Protein AF-A0A4Y8N4F0-F1 (afdb_monomer_lite)

Radius of gyration: 21.75 Å; chains: 1; bounding box: 27×56×68 Å

Foldseek 3Di:
DDDDDDPDPPPPPPPPPPDDVVVVLVVLLVVQQVVQVVVLVVQLVVVVVVPPPDDSVVSSVQWDWPGADSVRSDIDIHGDDPPPPPPDDD

pLDDT: mean 74.27, std 16.72, range [39.22, 93.81]

Sequence (90 aa):
MSGLSLLATTREITAGASLNPKDEIRAIVRALNKTAQQARTASGRMVRADGYNIKASAIKRSFTIERATPGKLSVTLRRQVRQSRCAVPR

Organism: NCBI:txid1211383

Structure (mmCIF, N/CA/C/O backbone):
data_AF-A0A4Y8N4F0-F1
#
_entry.id   AF-A0A4Y8N4F0-F1
#
loop_
_atom_site.group_PDB
_atom_site.id
_atom_site.type_symbol
_atom_site.label_atom_id
_atom_site.label_alt_id
_atom_site.label_comp_id
_atom_site.label_asym_id
_atom_site.label_entity_id
_atom_site.label_seq_id
_atom_site.pdbx_PDB_ins_code
_atom_site.Cartn_x
_atom_site.Cartn_y
_atom_site.Cartn_z
_atom_site.occupancy
_atom_site.B_iso_or_equiv
_atom_site.auth_seq_id
_atom_site.auth_comp_id
_atom_site.auth_a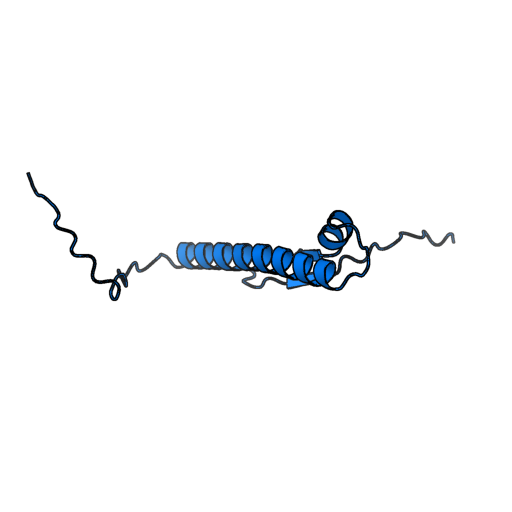sym_id
_atom_site.auth_atom_id
_atom_site.pdbx_PDB_model_num
ATOM 1 N N . MET A 1 1 ? 7.699 -14.103 45.500 1.00 41.69 1 MET A N 1
ATOM 2 C CA . MET A 1 1 ? 8.351 -14.355 44.198 1.00 41.69 1 MET A CA 1
ATOM 3 C C . MET A 1 1 ? 7.419 -15.223 43.373 1.00 41.69 1 MET A C 1
ATOM 5 O O . MET A 1 1 ? 7.416 -16.432 43.544 1.00 41.69 1 MET A O 1
ATOM 9 N N . SER A 1 2 ? 6.557 -14.613 42.566 1.00 39.84 2 SER A N 1
ATOM 10 C CA . SER A 1 2 ? 5.586 -15.340 41.742 1.00 39.84 2 SER A CA 1
ATOM 11 C C . SER A 1 2 ? 6.147 -15.428 40.325 1.00 39.84 2 SER A C 1
ATOM 13 O O . SER A 1 2 ? 6.132 -14.447 39.586 1.00 39.84 2 SER A O 1
ATOM 15 N N . GLY A 1 3 ? 6.723 -16.581 39.983 1.00 51.47 3 GLY A N 1
ATOM 16 C CA . GLY A 1 3 ? 7.147 -16.887 38.621 1.00 51.47 3 GLY A CA 1
ATOM 17 C C . GLY A 1 3 ? 5.931 -17.189 37.748 1.00 51.47 3 GLY A C 1
ATOM 18 O O . GLY A 1 3 ? 5.087 -17.998 38.126 1.00 51.47 3 GLY A O 1
ATOM 19 N N . LEU A 1 4 ? 5.837 -16.533 36.592 1.00 49.25 4 LEU A N 1
ATOM 20 C CA . LEU A 1 4 ? 4.860 -16.853 35.553 1.00 49.25 4 LEU A CA 1
ATOM 21 C C . LEU A 1 4 ? 5.476 -17.895 34.614 1.00 49.25 4 LEU A C 1
ATOM 23 O O . LEU A 1 4 ? 6.375 -17.576 33.835 1.00 49.25 4 LEU A O 1
ATOM 27 N N . SER A 1 5 ? 5.005 -19.139 34.682 1.00 48.09 5 SER A N 1
ATOM 28 C CA . SER A 1 5 ? 5.312 -20.168 33.688 1.00 48.09 5 SER A CA 1
ATOM 29 C C . SER A 1 5 ? 4.374 -20.008 32.489 1.00 48.09 5 SER A C 1
ATOM 31 O O . SER A 1 5 ? 3.186 -20.317 32.545 1.00 48.09 5 SER A O 1
ATOM 33 N N . LEU A 1 6 ? 4.911 -19.491 31.384 1.00 46.81 6 LEU A N 1
ATOM 34 C CA . LEU A 1 6 ? 4.191 -19.344 30.120 1.00 46.81 6 LEU A CA 1
ATOM 35 C C . LEU A 1 6 ? 4.407 -20.592 29.257 1.00 46.81 6 LEU A C 1
ATOM 37 O O . LEU A 1 6 ? 5.407 -20.708 28.552 1.00 46.81 6 LEU A O 1
ATOM 41 N N . LEU A 1 7 ? 3.449 -21.517 29.289 1.00 45.31 7 LEU A N 1
ATOM 42 C CA . LEU A 1 7 ? 3.295 -22.553 28.265 1.00 45.31 7 LEU A CA 1
ATOM 43 C C . LEU A 1 7 ? 2.408 -21.985 27.151 1.00 45.31 7 LEU A C 1
ATOM 45 O O . LEU A 1 7 ? 1.182 -22.067 27.188 1.00 45.31 7 LEU A O 1
ATOM 49 N N . ALA A 1 8 ? 3.046 -21.329 26.182 1.00 45.38 8 ALA A N 1
ATOM 50 C CA . ALA A 1 8 ? 2.374 -20.714 25.044 1.00 45.38 8 ALA A CA 1
ATOM 51 C C . ALA A 1 8 ? 1.877 -21.789 24.063 1.00 45.38 8 ALA A C 1
ATOM 53 O O . ALA A 1 8 ? 2.569 -22.165 23.117 1.00 45.38 8 ALA A O 1
ATOM 54 N N . THR A 1 9 ? 0.651 -22.262 24.278 1.00 43.31 9 THR A N 1
ATOM 55 C CA . THR A 1 9 ? -0.095 -23.020 23.270 1.00 43.31 9 THR A CA 1
ATOM 56 C C . THR A 1 9 ? -0.683 -22.014 22.280 1.00 43.31 9 THR A C 1
ATOM 58 O O . THR A 1 9 ? -1.516 -21.180 22.625 1.00 43.31 9 THR A O 1
ATOM 61 N N . THR A 1 10 ? -0.204 -22.048 21.039 1.00 51.69 10 THR A N 1
ATOM 62 C CA . THR A 1 10 ? -0.372 -21.038 19.974 1.00 51.69 10 THR A CA 1
ATOM 63 C C . THR A 1 10 ? -1.793 -20.859 19.415 1.00 51.69 10 THR A C 1
ATOM 65 O O . THR A 1 10 ? -1.950 -20.326 18.319 1.00 51.69 10 THR A O 1
ATOM 68 N N . ARG A 1 11 ? -2.848 -21.273 20.126 1.00 39.22 11 ARG A N 1
ATOM 69 C CA . ARG A 1 11 ? -4.230 -21.236 19.608 1.00 39.22 11 ARG A CA 1
ATOM 70 C C . ARG A 1 11 ? -5.192 -20.297 20.330 1.00 39.22 11 ARG A C 1
ATOM 72 O O . ARG A 1 11 ? -6.242 -20.015 19.770 1.00 39.22 11 ARG A O 1
ATOM 79 N N . GLU A 1 12 ? -4.833 -19.755 21.492 1.00 40.00 12 GLU A N 1
ATOM 80 C CA . GLU A 1 12 ? -5.793 -19.019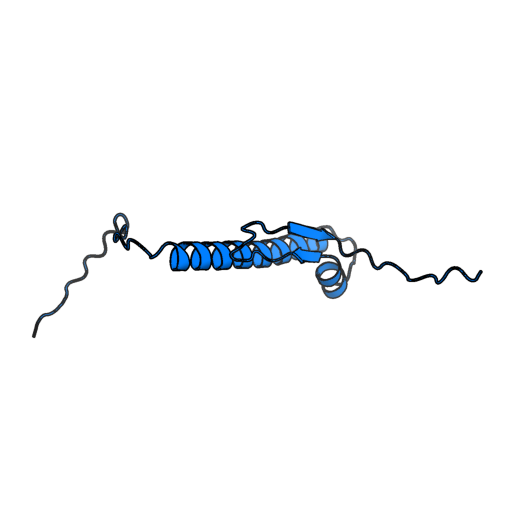 22.333 1.00 40.00 12 GLU A CA 1
ATOM 81 C C . GLU A 1 12 ? -5.225 -17.729 22.943 1.00 40.00 12 GLU A C 1
ATOM 83 O O . GLU A 1 12 ? -5.571 -17.344 24.053 1.00 40.00 12 GLU A O 1
ATOM 88 N N . ILE A 1 13 ? -4.419 -16.963 22.197 1.00 45.84 13 ILE A N 1
ATOM 89 C CA . ILE A 1 13 ? -4.307 -15.518 22.489 1.00 45.84 13 ILE A CA 1
ATOM 90 C C . ILE A 1 13 ? -5.499 -14.805 21.833 1.00 45.84 13 ILE A C 1
ATOM 92 O O . ILE A 1 13 ? -5.362 -13.837 21.095 1.00 45.84 13 ILE A O 1
ATOM 96 N N . THR A 1 14 ? -6.705 -15.302 22.096 1.00 46.50 14 THR A N 1
ATOM 97 C CA . THR A 1 14 ? -7.932 -14.512 22.012 1.00 46.50 14 THR A CA 1
ATOM 98 C C . THR A 1 14 ? -8.157 -13.944 23.407 1.00 46.50 14 THR A C 1
ATOM 100 O O . THR A 1 14 ? -9.179 -14.169 24.042 1.00 46.50 14 THR A O 1
ATOM 103 N N . ALA A 1 15 ? -7.143 -13.249 23.933 1.00 47.03 15 ALA A N 1
ATOM 104 C CA . ALA A 1 15 ? -7.323 -12.428 25.113 1.00 47.03 15 ALA A CA 1
ATOM 105 C C . ALA A 1 15 ? -8.368 -11.379 24.730 1.00 47.03 15 ALA A C 1
ATOM 107 O O . ALA A 1 15 ? -8.103 -10.509 23.898 1.00 47.03 15 ALA A O 1
ATOM 108 N N . GLY A 1 16 ? -9.574 -11.540 25.273 1.00 48.66 16 GLY A N 1
ATOM 109 C CA . GLY A 1 16 ? -10.699 -10.634 25.114 1.00 48.66 16 GLY A CA 1
ATOM 110 C C . GLY A 1 16 ? -10.359 -9.265 25.684 1.00 48.66 16 GLY A C 1
ATOM 111 O O . GLY A 1 16 ? -10.762 -8.916 26.786 1.00 48.66 16 GLY A O 1
ATOM 112 N N . ALA A 1 17 ? -9.605 -8.476 24.929 1.00 55.47 17 ALA A N 1
ATOM 113 C CA . ALA A 1 17 ? -9.586 -7.045 25.095 1.00 55.47 17 ALA A CA 1
ATOM 114 C C . ALA A 1 17 ? -10.863 -6.536 24.429 1.00 55.47 17 ALA A C 1
ATOM 116 O O . ALA A 1 17 ? -10.919 -6.404 23.206 1.00 55.47 17 ALA A O 1
ATOM 117 N N . SER A 1 18 ? -11.898 -6.263 25.225 1.00 57.72 18 SER A N 1
ATOM 118 C CA . SER A 1 18 ? -12.966 -5.357 24.810 1.00 57.72 18 SER A CA 1
ATOM 119 C C . SER A 1 18 ? -12.325 -3.983 24.611 1.00 57.72 18 SER A C 1
ATOM 121 O O . SER A 1 18 ? -12.261 -3.160 25.526 1.00 57.72 18 SER A O 1
ATOM 123 N N . LEU A 1 19 ? -11.712 -3.778 23.449 1.00 60.38 19 LEU A N 1
ATOM 124 C CA . LEU A 1 19 ? -11.107 -2.508 23.099 1.00 60.38 19 LEU A CA 1
ATOM 125 C C . LEU A 1 19 ? -12.225 -1.475 23.059 1.00 60.38 19 LEU A C 1
ATOM 127 O O . LEU A 1 19 ? -13.305 -1.730 22.528 1.00 60.38 19 LEU A O 1
ATOM 131 N N . ASN A 1 20 ? -11.961 -0.294 23.616 1.00 80.56 20 ASN A N 1
ATOM 132 C CA . ASN A 1 20 ? -12.863 0.828 23.421 1.00 80.56 20 ASN A CA 1
ATOM 133 C C . ASN A 1 20 ? -13.112 0.987 21.910 1.00 80.56 20 ASN A C 1
ATOM 135 O O . ASN A 1 20 ? -12.142 0.939 21.146 1.00 80.56 20 ASN A O 1
ATOM 139 N N . PRO A 1 21 ? -14.349 1.257 21.459 1.00 79.31 21 PRO A N 1
ATOM 140 C CA . PRO A 1 21 ? -14.662 1.371 20.030 1.00 79.31 21 PRO A CA 1
ATOM 141 C C . PRO A 1 21 ? -13.739 2.351 19.284 1.00 79.31 21 PRO A C 1
ATOM 143 O O . PRO A 1 21 ? -13.397 2.171 18.118 1.00 79.31 21 PRO A O 1
ATOM 146 N N . LYS A 1 22 ? -13.254 3.388 19.982 1.00 81.31 22 LYS A N 1
ATOM 147 C CA . LYS A 1 22 ? -12.272 4.350 19.456 1.00 81.31 22 LYS A CA 1
ATOM 148 C C . LYS A 1 22 ? -10.907 3.722 19.160 1.00 81.31 22 LYS A C 1
ATOM 150 O O . LYS A 1 22 ? -10.260 4.110 18.187 1.00 81.31 22 LYS A O 1
ATOM 155 N N . ASP A 1 23 ? -10.451 2.795 19.992 1.00 84.56 23 ASP A N 1
ATOM 156 C CA . ASP A 1 23 ? -9.160 2.125 19.834 1.00 84.56 23 ASP A CA 1
ATOM 157 C C . ASP A 1 23 ? -9.224 1.033 18.767 1.00 84.56 23 ASP A C 1
ATOM 159 O O . ASP A 1 23 ? -8.279 0.894 17.989 1.00 84.56 23 ASP A O 1
ATOM 163 N N . GLU A 1 24 ? -10.370 0.366 18.635 1.00 82.88 24 GLU A N 1
ATOM 164 C CA . GLU A 1 24 ? -10.652 -0.544 17.524 1.00 82.88 24 GLU A CA 1
ATOM 165 C C . GLU A 1 24 ? -10.604 0.190 16.174 1.00 82.88 24 GLU A C 1
ATOM 167 O O . GLU A 1 24 ? -9.843 -0.189 15.281 1.00 82.88 24 GLU A O 1
ATOM 172 N N . ILE A 1 25 ? -11.304 1.323 16.046 1.00 82.56 25 ILE A N 1
ATOM 173 C CA . ILE A 1 25 ? -11.273 2.158 14.833 1.00 82.56 25 ILE A CA 1
ATOM 174 C C . ILE A 1 25 ? -9.839 2.599 14.503 1.00 82.56 25 ILE A C 1
ATOM 176 O O . ILE A 1 25 ? -9.411 2.547 13.347 1.00 82.56 25 ILE A O 1
ATOM 180 N N . ARG A 1 26 ? -9.047 3.004 15.505 1.00 85.88 26 ARG A N 1
ATOM 181 C CA . ARG A 1 26 ? -7.633 3.371 15.303 1.00 85.88 26 ARG A CA 1
ATOM 182 C C . ARG A 1 26 ? -6.792 2.183 14.840 1.00 85.88 26 ARG A C 1
ATOM 184 O O . ARG A 1 26 ? -5.929 2.364 13.976 1.00 85.88 26 ARG A O 1
ATOM 191 N N . ALA A 1 27 ? -7.015 0.996 15.397 1.00 86.31 27 ALA A N 1
ATOM 192 C CA . ALA A 1 27 ? -6.325 -0.223 14.996 1.00 86.31 27 ALA A CA 1
ATOM 193 C C . ALA A 1 27 ? -6.652 -0.588 13.540 1.00 86.31 27 ALA A C 1
ATOM 195 O O . ALA A 1 27 ? -5.731 -0.815 12.752 1.00 86.31 27 ALA A O 1
ATOM 196 N N . ILE A 1 28 ? -7.928 -0.518 13.151 1.00 84.88 28 ILE A N 1
ATOM 197 C CA . ILE A 1 28 ? -8.389 -0.746 11.774 1.00 84.88 28 ILE A CA 1
ATOM 198 C C . ILE A 1 28 ? -7.736 0.255 10.814 1.00 84.88 28 ILE A C 1
ATOM 200 O O . ILE A 1 28 ? -7.141 -0.142 9.813 1.00 84.88 28 ILE A O 1
ATOM 204 N N . VAL A 1 29 ? -7.755 1.553 11.133 1.00 88.31 29 VAL A N 1
ATOM 205 C CA . VAL A 1 29 ? -7.115 2.591 10.304 1.00 88.31 29 VAL A CA 1
ATOM 206 C C . VAL A 1 29 ? -5.615 2.329 10.123 1.00 88.31 29 VAL A C 1
ATOM 208 O O . VAL A 1 29 ? -5.078 2.509 9.025 1.00 88.31 29 VAL A O 1
ATOM 211 N N . ARG A 1 30 ? -4.911 1.898 11.178 1.00 90.81 30 ARG A N 1
ATOM 212 C CA . ARG A 1 30 ? -3.483 1.540 11.101 1.00 90.81 30 ARG A CA 1
ATOM 213 C C . ARG A 1 30 ? -3.260 0.315 10.219 1.00 90.81 30 ARG A C 1
ATOM 215 O O . ARG A 1 30 ? -2.367 0.353 9.372 1.00 90.81 30 ARG A O 1
ATOM 222 N N . ALA A 1 31 ? -4.073 -0.727 10.389 1.00 89.19 31 ALA A N 1
ATOM 223 C CA . ALA A 1 31 ? -4.002 -1.946 9.593 1.00 89.19 31 ALA A CA 1
ATOM 224 C C . ALA A 1 31 ? -4.221 -1.643 8.104 1.00 89.19 31 ALA A C 1
ATOM 226 O O . ALA A 1 31 ? -3.356 -1.946 7.285 1.00 89.19 31 ALA A O 1
ATOM 227 N N . LEU A 1 32 ? -5.298 -0.929 7.767 1.00 87.00 32 LEU A N 1
ATOM 228 C CA . LEU A 1 32 ? -5.619 -0.533 6.396 1.00 87.00 32 LEU A CA 1
ATOM 229 C C . LEU A 1 32 ? -4.492 0.277 5.742 1.00 87.00 32 LEU A C 1
ATOM 231 O O . LEU A 1 32 ? -4.065 -0.014 4.623 1.00 87.00 32 LEU A O 1
ATOM 235 N N . ASN A 1 33 ? -3.957 1.272 6.452 1.00 90.75 33 ASN A N 1
ATOM 236 C CA . ASN A 1 33 ? -2.867 2.092 5.931 1.00 90.75 33 ASN A CA 1
ATOM 237 C C . ASN A 1 33 ? -1.561 1.296 5.750 1.00 90.75 33 ASN A C 1
ATOM 239 O O . ASN A 1 33 ? -0.820 1.560 4.800 1.00 90.75 33 ASN A O 1
ATOM 243 N N . LYS A 1 34 ? -1.277 0.317 6.619 1.00 93.81 34 LYS A N 1
ATOM 244 C CA . LYS A 1 34 ? -0.118 -0.579 6.484 1.00 93.81 34 LYS A CA 1
ATOM 245 C C . LYS A 1 34 ? -0.265 -1.486 5.261 1.00 93.81 34 LYS A C 1
ATOM 247 O O . LYS A 1 34 ? 0.655 -1.549 4.445 1.00 93.81 34 LYS A O 1
ATOM 252 N N . THR A 1 35 ? -1.429 -2.110 5.085 1.00 90.00 35 THR A N 1
ATOM 253 C CA . THR A 1 35 ? -1.728 -2.957 3.920 1.00 90.00 35 THR A CA 1
ATOM 254 C C . THR A 1 35 ? -1.603 -2.171 2.618 1.00 90.00 35 THR A C 1
ATOM 256 O O . THR A 1 35 ? -1.000 -2.645 1.660 1.00 90.00 35 THR A O 1
ATOM 259 N N . ALA A 1 36 ? -2.064 -0.921 2.587 1.00 89.38 36 ALA A N 1
ATOM 260 C CA . ALA A 1 36 ? -1.929 -0.062 1.413 1.00 89.38 36 ALA A CA 1
ATOM 261 C C . ALA A 1 36 ? -0.470 0.248 1.040 1.00 89.38 36 ALA A C 1
ATOM 263 O O . ALA A 1 36 ? -0.111 0.286 -0.140 1.00 89.38 36 ALA A O 1
ATOM 264 N N . GLN A 1 37 ? 0.398 0.455 2.035 1.00 89.62 37 GLN A N 1
ATOM 265 C CA . GLN A 1 37 ? 1.832 0.648 1.802 1.00 89.62 37 GLN A CA 1
ATOM 266 C C . GLN A 1 37 ? 2.503 -0.623 1.267 1.00 89.62 37 GLN A C 1
ATOM 268 O O . GLN A 1 37 ? 3.347 -0.544 0.366 1.00 89.62 37 GLN A O 1
ATOM 273 N N . GLN A 1 38 ? 2.115 -1.786 1.792 1.00 91.06 38 GLN A N 1
ATOM 274 C CA . GLN A 1 38 ? 2.577 -3.082 1.299 1.00 91.06 38 GLN A CA 1
ATOM 275 C C . GLN A 1 38 ? 2.120 -3.314 -0.145 1.00 91.06 38 GLN A C 1
ATOM 277 O O . GLN A 1 38 ? 2.959 -3.604 -0.996 1.00 91.06 38 GLN A O 1
ATOM 282 N N . ALA A 1 39 ? 0.841 -3.071 -0.447 1.00 88.94 39 ALA A N 1
ATOM 283 C CA . ALA A 1 39 ? 0.279 -3.179 -1.790 1.00 88.94 39 ALA A CA 1
ATOM 284 C C . ALA A 1 39 ? 1.018 -2.278 -2.789 1.00 88.94 39 ALA A C 1
ATOM 286 O O . ALA A 1 39 ? 1.488 -2.759 -3.814 1.00 88.94 39 ALA A O 1
ATOM 287 N N . ARG A 1 40 ? 1.250 -0.999 -2.455 1.00 88.81 40 ARG A N 1
ATOM 288 C CA . ARG A 1 40 ? 2.037 -0.083 -3.305 1.00 88.81 40 ARG A CA 1
ATOM 289 C C . ARG A 1 40 ? 3.440 -0.617 -3.598 1.00 88.81 40 ARG A C 1
ATOM 291 O O . ARG A 1 40 ? 3.948 -0.457 -4.707 1.00 88.81 40 ARG A O 1
ATOM 298 N N . THR A 1 41 ? 4.081 -1.220 -2.602 1.00 90.12 41 THR A N 1
ATOM 299 C CA . THR A 1 41 ? 5.425 -1.787 -2.755 1.00 90.12 41 THR A CA 1
ATOM 300 C C . THR A 1 41 ? 5.400 -3.028 -3.643 1.00 90.12 41 THR A C 1
ATOM 302 O O . THR A 1 41 ? 6.244 -3.143 -4.530 1.00 90.12 41 THR A O 1
ATOM 305 N N . ALA A 1 42 ? 4.426 -3.918 -3.445 1.00 89.62 42 ALA A N 1
ATOM 306 C CA . ALA A 1 42 ? 4.230 -5.111 -4.260 1.00 89.62 42 ALA A CA 1
ATOM 307 C C . ALA A 1 42 ? 3.926 -4.749 -5.722 1.00 89.62 42 ALA A C 1
ATOM 309 O O . ALA A 1 42 ? 4.658 -5.177 -6.609 1.00 89.62 42 ALA A O 1
ATOM 310 N N . SER A 1 43 ? 2.959 -3.860 -5.972 1.00 86.75 43 SER A N 1
ATOM 311 C CA . SER A 1 43 ? 2.651 -3.356 -7.317 1.00 86.75 43 SER A CA 1
ATOM 312 C C . SER A 1 43 ? 3.873 -2.725 -7.981 1.00 86.75 43 SER A C 1
ATOM 314 O O . SER A 1 43 ? 4.144 -2.973 -9.150 1.00 86.75 43 SER A O 1
ATOM 316 N N . GLY A 1 44 ? 4.669 -1.954 -7.231 1.00 87.81 44 GLY A N 1
ATOM 317 C CA . GLY A 1 44 ? 5.897 -1.365 -7.760 1.00 87.81 44 GLY A CA 1
ATOM 318 C C . GLY A 1 44 ? 6.956 -2.396 -8.167 1.00 87.81 44 GLY A C 1
ATOM 319 O O . GLY A 1 44 ? 7.705 -2.154 -9.112 1.00 87.81 44 GLY A O 1
ATOM 320 N N . ARG A 1 45 ? 7.020 -3.540 -7.473 1.00 89.25 45 ARG A N 1
ATOM 321 C CA . ARG A 1 45 ? 7.896 -4.661 -7.842 1.00 89.25 45 ARG A CA 1
ATOM 322 C C . ARG A 1 45 ? 7.378 -5.382 -9.081 1.00 89.25 45 ARG A C 1
ATOM 324 O O . ARG A 1 45 ? 8.181 -5.635 -9.967 1.00 89.25 45 ARG A O 1
ATOM 331 N N . MET A 1 46 ? 6.070 -5.633 -9.164 1.00 87.62 46 MET A N 1
ATOM 332 C CA . MET A 1 46 ? 5.444 -6.277 -10.326 1.00 87.62 46 MET A CA 1
ATOM 333 C C . MET A 1 46 ? 5.689 -5.472 -11.607 1.00 87.62 46 MET A C 1
ATOM 335 O O . MET A 1 46 ? 6.301 -5.980 -12.533 1.00 87.62 46 MET A O 1
ATOM 339 N N . VAL A 1 47 ? 5.390 -4.168 -11.599 1.00 86.75 47 VAL A N 1
ATOM 340 C CA . VAL A 1 47 ? 5.613 -3.295 -12.772 1.00 86.75 47 VAL A CA 1
ATOM 341 C C . VAL A 1 47 ? 7.088 -3.241 -13.192 1.00 86.75 47 VAL A C 1
ATOM 343 O O . VAL A 1 47 ? 7.406 -3.033 -14.361 1.00 86.75 47 VAL A O 1
ATOM 346 N N . ARG A 1 48 ? 8.019 -3.397 -12.243 1.00 87.12 48 ARG A N 1
ATOM 347 C CA . ARG A 1 48 ? 9.452 -3.452 -12.551 1.00 87.12 48 ARG A CA 1
ATOM 348 C C . ARG A 1 48 ? 9.870 -4.810 -13.117 1.00 87.12 48 ARG A C 1
ATOM 350 O O . ARG A 1 48 ? 10.768 -4.834 -13.952 1.00 87.12 48 ARG A O 1
ATOM 357 N N . ALA A 1 49 ? 9.249 -5.895 -12.659 1.00 88.69 49 ALA A N 1
ATOM 358 C CA . ALA A 1 49 ? 9.467 -7.242 -13.176 1.00 88.69 49 ALA A CA 1
ATOM 359 C C . ALA A 1 49 ? 8.969 -7.382 -14.622 1.00 88.69 49 ALA A C 1
ATOM 361 O O . ALA A 1 49 ? 9.629 -8.042 -15.414 1.00 88.69 49 ALA A O 1
ATOM 362 N N . ASP A 1 50 ? 7.900 -6.669 -14.990 1.00 88.31 50 ASP A N 1
ATOM 363 C CA . ASP A 1 50 ? 7.339 -6.672 -16.349 1.00 88.31 50 ASP A CA 1
ATOM 364 C C . ASP A 1 50 ? 8.264 -6.046 -17.420 1.00 88.31 50 ASP A C 1
ATOM 366 O O . ASP A 1 50 ? 7.941 -6.044 -18.604 1.00 88.31 50 ASP A O 1
ATOM 370 N N . GLY A 1 51 ? 9.428 -5.499 -17.043 1.00 80.56 51 GLY A N 1
ATOM 371 C CA . GLY A 1 51 ? 10.500 -5.203 -18.003 1.00 80.56 51 GLY A CA 1
ATOM 372 C C . GLY A 1 51 ? 10.347 -3.918 -18.825 1.00 80.56 51 GLY A C 1
ATOM 373 O O . GLY A 1 51 ? 11.179 -3.650 -19.685 1.00 80.56 51 GLY A O 1
ATOM 374 N N . TYR A 1 52 ? 9.374 -3.052 -18.525 1.00 83.69 52 TYR A N 1
ATOM 375 C CA . TYR A 1 52 ? 9.134 -1.791 -19.255 1.00 83.69 52 TYR A CA 1
ATOM 376 C C . TYR A 1 52 ? 10.262 -0.732 -19.165 1.00 83.69 52 TYR A C 1
ATOM 378 O O . TYR A 1 52 ? 10.056 0.421 -19.540 1.00 83.69 52 TYR A O 1
ATOM 386 N N . ASN A 1 53 ? 11.437 -1.058 -18.608 1.00 85.50 53 ASN 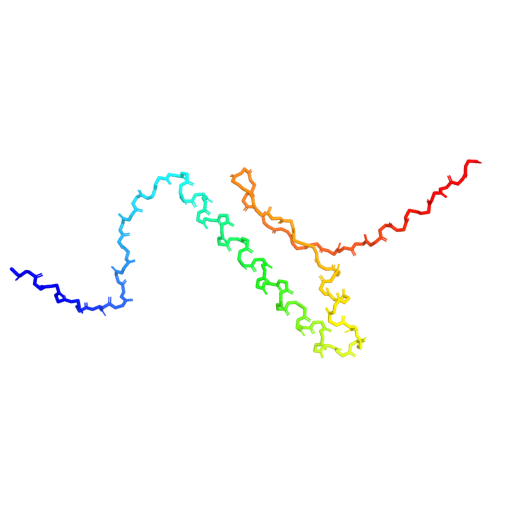A N 1
ATOM 387 C CA . ASN A 1 53 ? 12.558 -0.134 -18.360 1.00 85.50 53 ASN A CA 1
ATOM 388 C C . ASN A 1 53 ? 12.172 1.163 -17.618 1.00 85.50 53 ASN A C 1
ATOM 390 O O . ASN A 1 53 ? 12.887 2.168 -17.640 1.00 85.50 53 ASN A O 1
ATOM 394 N N . ILE A 1 54 ? 11.055 1.145 -16.886 1.00 84.31 54 ILE A N 1
ATOM 395 C CA . ILE A 1 54 ? 10.597 2.291 -16.108 1.00 84.31 54 ILE A CA 1
ATOM 396 C C . ILE A 1 54 ? 11.450 2.386 -14.837 1.00 84.31 54 ILE A C 1
ATOM 398 O O . ILE A 1 54 ? 11.623 1.427 -14.073 1.00 84.31 54 ILE A O 1
ATOM 402 N N . LYS A 1 55 ? 11.982 3.582 -14.569 1.00 86.50 55 LYS A N 1
ATOM 403 C CA . LYS A 1 55 ? 12.716 3.861 -13.328 1.00 86.50 55 LYS A CA 1
ATOM 404 C C . LYS A 1 55 ? 11.817 3.582 -12.118 1.00 86.50 55 LYS A C 1
ATOM 406 O O . LYS A 1 55 ? 10.687 4.062 -12.052 1.00 86.50 55 LYS A O 1
ATOM 411 N N . ALA A 1 56 ? 12.343 2.890 -11.104 1.00 84.44 56 ALA A N 1
ATOM 412 C CA . ALA A 1 56 ? 11.590 2.568 -9.886 1.00 84.44 56 ALA A CA 1
ATOM 413 C C . ALA A 1 56 ? 11.016 3.816 -9.185 1.00 84.44 56 ALA A C 1
ATOM 415 O O . ALA A 1 56 ? 9.937 3.769 -8.595 1.00 84.44 56 ALA A O 1
ATOM 416 N N . SER A 1 57 ? 11.713 4.953 -9.273 1.00 85.00 57 SER A N 1
ATOM 417 C CA . SER A 1 57 ? 11.236 6.241 -8.765 1.00 85.00 57 SER A CA 1
ATOM 418 C C . SER A 1 57 ? 10.006 6.761 -9.517 1.00 85.00 57 SER A C 1
ATOM 420 O O . SER A 1 57 ? 9.119 7.329 -8.886 1.00 85.00 57 SER A O 1
ATOM 422 N N . ALA A 1 58 ? 9.914 6.540 -10.831 1.00 84.75 58 ALA A N 1
ATOM 423 C CA . ALA A 1 58 ? 8.762 6.925 -11.642 1.00 84.75 58 ALA A CA 1
ATOM 424 C C . ALA A 1 58 ? 7.541 6.042 -11.338 1.00 84.75 58 ALA A C 1
ATOM 426 O O . ALA A 1 58 ? 6.465 6.579 -11.097 1.00 84.75 58 ALA A O 1
ATOM 427 N N . ILE A 1 59 ? 7.734 4.723 -11.214 1.00 84.56 59 ILE A N 1
ATOM 428 C CA . ILE A 1 59 ? 6.682 3.772 -10.807 1.00 84.56 59 ILE A CA 1
ATOM 429 C C . ILE A 1 59 ? 6.129 4.143 -9.424 1.00 84.56 59 ILE A C 1
ATOM 431 O O . ILE A 1 59 ? 4.927 4.238 -9.207 1.00 84.56 59 ILE A O 1
ATOM 435 N N . LYS A 1 60 ? 7.004 4.426 -8.452 1.00 83.81 60 LYS A N 1
ATOM 436 C CA . LYS A 1 60 ? 6.551 4.838 -7.115 1.00 83.81 60 LYS A CA 1
ATOM 437 C C . LYS A 1 60 ? 5.763 6.150 -7.156 1.00 83.81 60 LYS A C 1
ATOM 439 O O . LYS A 1 60 ? 4.816 6.292 -6.385 1.00 83.81 60 LYS A O 1
ATOM 444 N N . ARG A 1 61 ? 6.141 7.096 -8.021 1.00 84.50 61 ARG A N 1
ATOM 445 C CA . ARG A 1 61 ? 5.453 8.388 -8.201 1.00 84.50 61 ARG A CA 1
ATOM 446 C C . ARG A 1 61 ? 4.138 8.271 -8.974 1.00 84.50 61 ARG A C 1
ATOM 448 O O . ARG A 1 61 ? 3.323 9.170 -8.860 1.00 84.50 61 ARG A O 1
ATOM 455 N N . SER A 1 62 ? 3.907 7.199 -9.729 1.00 83.31 62 SER A N 1
ATOM 456 C CA . SER A 1 62 ? 2.630 6.988 -10.419 1.00 83.31 62 SER A CA 1
ATOM 457 C C . SER A 1 62 ? 1.549 6.396 -9.520 1.00 83.31 62 SER A C 1
ATOM 459 O O . SER A 1 62 ? 0.400 6.349 -9.940 1.00 83.31 62 SER A O 1
ATOM 461 N N . PHE A 1 63 ? 1.879 5.967 -8.298 1.00 84.00 63 PHE A N 1
ATOM 462 C CA . PHE A 1 63 ? 0.912 5.450 -7.329 1.00 84.00 63 PHE A CA 1
ATOM 463 C C . PHE A 1 63 ? 0.720 6.419 -6.161 1.00 84.00 63 PHE A C 1
ATOM 465 O O . PHE A 1 63 ? 1.663 6.711 -5.416 1.00 84.00 63 PHE A O 1
ATOM 472 N N . THR A 1 64 ? -0.520 6.850 -5.953 1.00 85.44 64 THR A N 1
ATOM 473 C CA . THR A 1 64 ? -0.954 7.647 -4.804 1.00 85.44 64 THR A CA 1
ATOM 474 C C . THR A 1 64 ? -1.862 6.802 -3.916 1.00 85.44 64 THR A C 1
ATOM 476 O O . THR A 1 64 ? -2.731 6.088 -4.409 1.00 85.44 64 THR A O 1
ATOM 479 N N . ILE A 1 65 ? -1.661 6.877 -2.600 1.00 86.62 65 ILE A N 1
ATOM 480 C CA . ILE A 1 65 ? -2.518 6.209 -1.615 1.00 86.62 65 ILE A CA 1
ATOM 481 C C . ILE A 1 65 ? -3.455 7.255 -1.020 1.00 86.62 65 ILE A C 1
ATOM 483 O O . ILE A 1 65 ? -2.996 8.193 -0.367 1.00 86.62 65 ILE A O 1
ATOM 487 N N . GLU A 1 66 ? -4.755 7.070 -1.206 1.00 87.12 66 GLU A N 1
ATOM 488 C CA . GLU A 1 66 ? -5.774 7.761 -0.425 1.00 87.12 66 GLU A CA 1
ATOM 489 C C . GLU A 1 66 ? -5.920 7.029 0.913 1.00 87.12 66 GLU A C 1
ATOM 491 O O . GLU A 1 66 ? -6.363 5.882 0.955 1.00 87.12 66 GLU A O 1
ATOM 496 N N . ARG A 1 67 ? -5.449 7.658 1.993 1.00 85.50 67 ARG A N 1
ATOM 497 C CA . ARG A 1 67 ? -5.316 7.019 3.308 1.00 85.50 67 ARG A CA 1
ATOM 498 C C . ARG A 1 67 ? -6.672 6.852 3.990 1.00 85.50 67 ARG A C 1
ATOM 500 O O . ARG A 1 67 ? -7.531 7.721 3.875 1.00 85.50 67 ARG A O 1
ATOM 507 N N . ALA A 1 68 ? -6.801 5.785 4.775 1.00 82.31 68 ALA A N 1
ATOM 508 C CA . ALA A 1 68 ? -7.937 5.616 5.670 1.00 82.31 68 ALA A CA 1
ATOM 509 C C . ALA A 1 68 ? -7.831 6.601 6.838 1.00 82.31 68 ALA A C 1
ATOM 511 O O . ALA A 1 68 ? -6.739 6.830 7.375 1.00 82.31 68 ALA A O 1
ATOM 512 N N . THR A 1 69 ? -8.974 7.137 7.249 1.00 85.25 69 THR A N 1
ATOM 513 C CA . THR A 1 69 ? -9.143 7.992 8.428 1.00 85.25 69 THR A CA 1
ATOM 514 C C . THR A 1 69 ? -10.228 7.398 9.330 1.00 85.25 69 THR A C 1
ATOM 516 O O . THR A 1 69 ? -11.010 6.569 8.870 1.00 85.25 69 THR A O 1
ATOM 519 N N . PRO A 1 70 ? -10.331 7.804 10.608 1.00 79.75 70 PRO A N 1
ATOM 520 C CA . PRO A 1 70 ? -11.380 7.297 11.497 1.00 79.75 70 PRO A CA 1
ATOM 521 C C . PRO A 1 70 ? -12.810 7.518 10.976 1.00 79.75 70 PRO A C 1
ATOM 523 O O . PRO A 1 70 ? -13.686 6.720 11.273 1.00 79.75 70 PRO A O 1
ATOM 526 N N . GLY A 1 71 ? -13.039 8.569 10.178 1.00 79.50 71 GLY A N 1
ATOM 527 C CA . GLY A 1 71 ? -14.329 8.830 9.523 1.00 79.50 71 GLY A CA 1
ATOM 528 C C . GLY A 1 71 ? -14.497 8.165 8.151 1.00 79.50 71 GLY A C 1
ATOM 529 O O . GLY A 1 71 ? -15.584 8.206 7.586 1.00 79.50 71 GLY A O 1
ATOM 530 N N . LYS A 1 72 ? -13.435 7.569 7.592 1.00 79.00 72 LYS A N 1
ATOM 531 C CA . LYS A 1 72 ? -13.435 6.904 6.282 1.00 79.00 72 LYS A CA 1
ATOM 532 C C . LYS A 1 72 ? -12.505 5.690 6.310 1.00 79.00 72 LYS A C 1
ATOM 534 O O . LYS A 1 72 ? -11.308 5.790 6.029 1.00 79.00 72 LYS A O 1
ATOM 539 N N . LEU A 1 73 ? -13.076 4.526 6.614 1.00 82.56 73 LEU A N 1
ATOM 540 C CA . LEU A 1 73 ? -12.373 3.241 6.748 1.00 82.56 73 LEU A CA 1
ATOM 541 C C . LEU A 1 73 ? -12.116 2.547 5.401 1.00 82.56 73 LEU A C 1
ATOM 543 O O . LEU A 1 73 ? -12.252 1.337 5.266 1.00 82.56 73 LEU A O 1
ATOM 547 N N . SER A 1 74 ? -11.737 3.316 4.385 1.00 77.88 74 SER A N 1
ATOM 548 C CA . SER A 1 74 ? -11.428 2.800 3.052 1.00 77.88 74 SER A CA 1
ATOM 549 C C . SER A 1 74 ? -10.071 3.319 2.605 1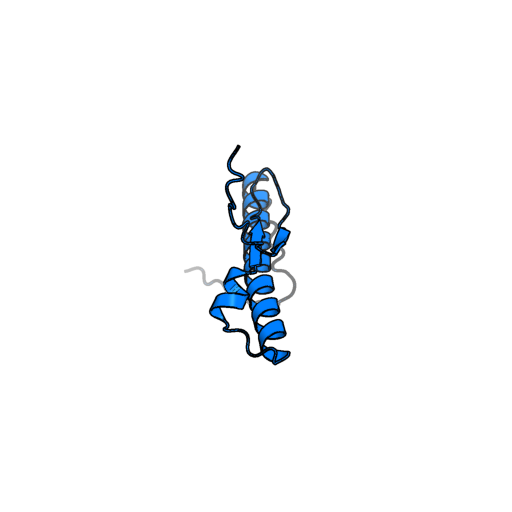.00 77.88 74 SER A C 1
ATOM 551 O O . SER A 1 74 ? -9.778 4.500 2.802 1.00 77.88 74 SER A O 1
ATOM 553 N N . VAL A 1 75 ? -9.283 2.478 1.941 1.00 79.44 75 VAL A N 1
ATOM 554 C CA . VAL A 1 75 ? -8.043 2.899 1.281 1.00 79.44 75 VAL A CA 1
ATOM 555 C C . VAL A 1 75 ? -8.180 2.683 -0.211 1.00 79.44 75 VAL A C 1
ATOM 557 O O . VAL A 1 75 ? -8.561 1.602 -0.647 1.00 79.44 75 VAL A O 1
ATOM 560 N N . THR A 1 76 ? -7.830 3.703 -0.991 1.00 83.00 76 THR A N 1
ATOM 561 C CA . THR A 1 76 ? -7.815 3.607 -2.453 1.00 83.00 76 THR A CA 1
ATOM 562 C C . THR A 1 76 ? -6.398 3.813 -2.963 1.00 83.00 76 THR A C 1
ATOM 564 O O . THR A 1 76 ? -5.753 4.815 -2.647 1.00 83.00 76 THR A O 1
ATOM 567 N N . LEU A 1 77 ? -5.910 2.881 -3.779 1.00 81.75 77 LEU A N 1
ATOM 568 C CA . LEU A 1 77 ? -4.675 3.057 -4.534 1.00 81.75 77 LEU A CA 1
ATOM 569 C C . LEU A 1 77 ? -5.033 3.647 -5.900 1.00 81.75 77 LEU A C 1
ATOM 571 O O . LEU A 1 77 ? -5.709 3.008 -6.700 1.00 81.75 77 LEU A O 1
ATOM 575 N N . ARG A 1 78 ? -4.609 4.884 -6.160 1.00 82.88 78 ARG A N 1
ATOM 576 C CA . ARG A 1 78 ? -4.908 5.602 -7.404 1.00 82.88 78 ARG A CA 1
ATOM 577 C C . ARG A 1 78 ? -3.656 5.774 -8.252 1.00 82.88 78 ARG A C 1
ATOM 579 O O . ARG A 1 78 ? -2.548 5.923 -7.732 1.00 82.88 78 ARG A O 1
ATOM 586 N N . ARG A 1 79 ? -3.850 5.834 -9.569 1.00 80.19 79 ARG A N 1
ATOM 587 C CA . ARG A 1 79 ? -2.832 6.317 -10.505 1.00 80.19 79 ARG A CA 1
ATOM 588 C C . ARG A 1 79 ? -2.714 7.838 -10.385 1.00 80.19 79 ARG A C 1
ATOM 590 O O . ARG A 1 79 ? -3.704 8.547 -10.540 1.00 80.19 79 ARG A O 1
ATOM 597 N N . GLN A 1 80 ? -1.504 8.346 -10.174 1.00 76.75 80 GLN A N 1
ATOM 598 C CA . GLN A 1 80 ? -1.210 9.771 -10.253 1.00 76.75 80 GLN A CA 1
ATOM 599 C C . GLN A 1 80 ? -1.113 10.181 -11.725 1.00 76.75 80 GLN A C 1
ATOM 601 O O . GLN A 1 80 ? -0.135 9.875 -12.408 1.00 76.75 80 GLN A O 1
ATOM 606 N N . VAL A 1 81 ? -2.131 10.877 -12.226 1.00 65.75 81 VAL A N 1
ATOM 607 C CA . VAL A 1 81 ? -2.049 11.573 -13.512 1.00 65.75 81 VAL A CA 1
ATOM 608 C C . VAL A 1 81 ? -1.450 12.945 -13.226 1.00 65.75 81 VAL A C 1
ATOM 610 O O . VAL A 1 81 ? -2.019 13.726 -12.464 1.00 65.75 81 VAL A O 1
ATOM 613 N N . ARG A 1 82 ? -0.278 13.252 -13.794 1.00 58.94 82 ARG A N 1
ATOM 614 C CA . ARG A 1 82 ? 0.190 14.641 -13.847 1.00 58.94 82 ARG A CA 1
ATOM 615 C C . ARG A 1 82 ? -0.794 15.389 -14.743 1.00 58.94 82 ARG A C 1
ATOM 617 O O . ARG A 1 82 ? -0.688 15.292 -15.958 1.00 58.94 82 ARG A O 1
ATOM 624 N N . GLN A 1 83 ? -1.750 16.106 -14.155 1.00 54.53 83 GLN A N 1
ATOM 625 C CA . GLN A 1 83 ? -2.432 17.179 -14.869 1.00 54.53 83 GLN A CA 1
ATOM 626 C C . GLN A 1 83 ? -1.360 18.214 -15.207 1.00 54.53 83 GLN A C 1
ATOM 628 O O . GLN A 1 83 ? -0.935 19.000 -14.360 1.00 54.53 83 GLN A O 1
ATOM 633 N N . SER A 1 84 ? -0.860 18.161 -16.437 1.00 52.25 84 SER A N 1
ATOM 634 C CA . SER A 1 8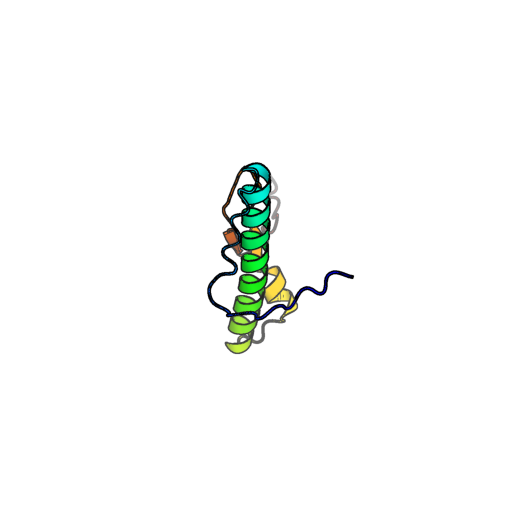4 ? -0.218 19.300 -17.066 1.00 52.25 84 SER A CA 1
ATOM 635 C C . SER A 1 84 ? -1.245 20.425 -17.044 1.00 52.25 84 SER A C 1
ATOM 637 O O . SER A 1 84 ? -2.239 20.380 -17.765 1.00 52.25 84 SER A O 1
ATOM 639 N N . ARG A 1 85 ? -1.042 21.402 -16.154 1.00 53.31 85 ARG A N 1
ATOM 640 C CA . ARG A 1 85 ? -1.719 22.696 -16.221 1.00 53.31 85 ARG A CA 1
ATOM 641 C C . ARG A 1 85 ? -1.246 23.380 -17.503 1.00 53.31 85 ARG A C 1
ATOM 643 O O . ARG A 1 85 ? -0.351 24.213 -17.466 1.00 53.31 85 ARG A O 1
ATOM 650 N N . CYS A 1 86 ? -1.804 22.990 -18.641 1.00 50.03 86 CYS A N 1
ATOM 651 C CA . CYS A 1 86 ? -1.838 23.861 -19.798 1.00 50.03 86 CYS A CA 1
ATOM 652 C C . CYS A 1 86 ? -2.887 24.913 -19.446 1.00 50.03 86 CYS A C 1
ATOM 654 O O . CYS A 1 86 ? -4.084 24.632 -19.459 1.00 50.03 86 CYS A O 1
ATOM 656 N N . ALA A 1 87 ? -2.431 26.083 -19.001 1.00 58.12 87 ALA A N 1
ATOM 657 C CA . ALA A 1 87 ? -3.286 27.255 -18.959 1.00 58.12 87 ALA A CA 1
ATOM 658 C C . ALA A 1 87 ? -3.784 27.475 -20.391 1.00 58.12 87 ALA A C 1
ATOM 660 O O . ALA A 1 87 ? -2.970 27.642 -21.294 1.00 58.12 87 ALA A O 1
ATOM 661 N N . VAL A 1 88 ? -5.095 27.382 -20.603 1.00 62.50 88 VAL A N 1
ATOM 662 C CA . VAL A 1 88 ? -5.723 27.799 -21.857 1.00 62.50 88 VAL A CA 1
ATOM 663 C C . VAL A 1 88 ? -5.691 29.329 -21.839 1.00 62.50 88 VAL A C 1
ATOM 665 O O . VAL A 1 88 ? -6.346 29.908 -20.966 1.00 62.50 88 VAL A O 1
ATOM 668 N N . PRO A 1 89 ? -4.897 30.004 -22.691 1.00 63.44 89 PRO A N 1
ATOM 669 C CA . PRO A 1 89 ? -5.012 31.448 -22.827 1.00 63.44 89 PRO A CA 1
ATOM 670 C C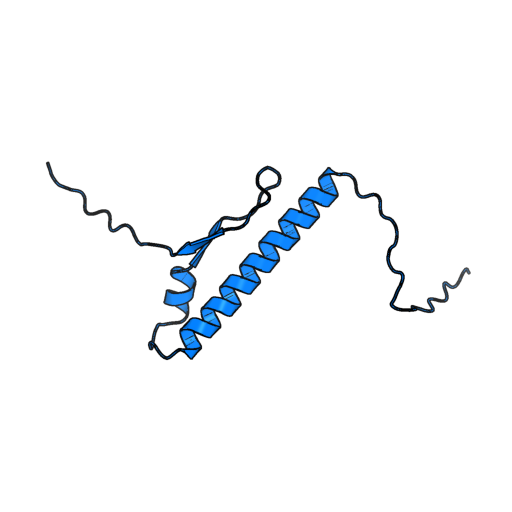 . PRO A 1 89 ? -6.380 31.762 -23.449 1.00 63.44 89 PRO A C 1
ATOM 672 O O . PRO A 1 89 ? -6.824 31.047 -24.349 1.00 63.44 89 PRO A O 1
ATOM 675 N N . ARG A 1 90 ? -7.065 32.767 -22.893 1.00 63.59 90 ARG A N 1
ATOM 676 C CA . ARG A 1 90 ? -8.321 33.301 -23.436 1.00 63.59 90 ARG A CA 1
ATOM 677 C C . ARG A 1 90 ? -8.071 34.066 -24.725 1.00 63.59 90 ARG A C 1
ATOM 679 O O . ARG A 1 90 ? -7.011 34.727 -24.789 1.00 63.59 90 ARG A O 1
#

Secondary structure (DSSP, 8-state):
---------TT---------HHHHHHHHHHHHHHHHHHHHHHHHHHHHHTT----HHHHHHHEEEE--BTTB---EEEE-----------